Protein AF-A0A090G7S7-F1 (afdb_monomer_lite)

Organism: Mesorhizobium plurifarium (NCBI:txid69974)

InterPro domains:
  IPR026956 D-serine dehydratase-like domain [PF14031] (2-79)
  IPR026956 D-serine dehydratase-like domain [SM01119] (2-82)
  IPR042208 D-serine dehydratase-like domain superfamily [G3DSA:2.40.37.20] (1-95)

Foldseek 3Di:
DQAAPLAADAPLHFWWWFWKADPLRTDDGDDTPQKAFPDGDPGDTDIDHDVPNPDDPPMGIDTGHPDRVRRLVSDQKDFDADPSRDGPDIDGDDD

Secondary structure (DSSP, 8-state):
----TTTS--TTSPPEEEEEEETTEEEEEPPTTSSEEEEE-SS-EEEE--TT----TT-EEEEE-SSTHHHHTT-SEEEEE-TT--EEEEEE---

pLDDT: mean 90.85, std 6.79, range [66.38, 98.44]

Radius of gyration: 13.89 Å; chains: 1; bounding box: 34×21×38 Å

Structure (mmCIF, N/CA/C/O backbone):
data_AF-A0A090G7S7-F1
#
_entry.id   AF-A0A090G7S7-F1
#
loop_
_atom_site.group_PDB
_atom_site.id
_atom_site.type_symbol
_atom_site.label_atom_id
_atom_site.label_alt_id
_atom_site.label_comp_id
_atom_site.label_asym_id
_atom_site.label_entity_id
_atom_site.label_seq_id
_atom_site.pdbx_PDB_ins_code
_atom_site.Cartn_x
_atom_site.Cartn_y
_atom_site.Cartn_z
_atom_site.occupancy
_atom_site.B_iso_or_equiv
_atom_site.auth_seq_id
_atom_site.auth_comp_id
_atom_site.auth_asym_id
_atom_site.auth_atom_id
_atom_site.pdbx_PDB_model_num
ATOM 1 N N . MET A 1 1 ? 8.573 6.148 -4.181 1.00 94.12 1 MET A N 1
ATOM 2 C CA . MET A 1 1 ? 7.119 6.176 -3.906 1.00 94.12 1 MET A CA 1
ATOM 3 C C . MET A 1 1 ? 6.869 7.073 -2.708 1.00 94.12 1 MET A C 1
ATOM 5 O O . MET A 1 1 ? 7.721 7.094 -1.826 1.00 94.12 1 MET A O 1
ATOM 9 N N . GLY A 1 2 ? 5.756 7.808 -2.689 1.00 96.31 2 GLY A N 1
ATOM 10 C CA . GLY A 1 2 ? 5.390 8.739 -1.609 1.00 96.31 2 GLY A CA 1
ATOM 11 C C . GLY A 1 2 ? 4.685 8.063 -0.433 1.00 96.31 2 GLY A C 1
ATOM 12 O O . GLY A 1 2 ? 3.609 8.492 -0.052 1.00 96.31 2 GLY A O 1
ATOM 13 N N . ALA A 1 3 ? 5.252 6.962 0.053 1.00 96.62 3 ALA A N 1
ATOM 14 C CA . ALA A 1 3 ? 4.826 6.274 1.267 1.00 96.62 3 ALA A CA 1
ATOM 15 C C . ALA A 1 3 ? 6.085 5.785 1.990 1.00 96.62 3 ALA A C 1
ATOM 17 O O . ALA A 1 3 ? 7.034 5.351 1.322 1.00 96.62 3 ALA A O 1
ATOM 18 N N . GLY A 1 4 ? 6.119 5.850 3.315 1.00 96.06 4 GLY A N 1
ATOM 19 C CA . GLY A 1 4 ? 7.282 5.520 4.132 1.00 96.06 4 GLY A CA 1
ATOM 20 C C . GLY A 1 4 ? 6.926 4.955 5.504 1.00 96.06 4 GLY A C 1
ATOM 21 O O . GLY A 1 4 ? 5.841 4.416 5.721 1.00 96.06 4 GLY A O 1
ATOM 22 N N . GLN A 1 5 ? 7.854 5.080 6.456 1.00 95.12 5 GLN A N 1
ATOM 23 C CA . GLN A 1 5 ? 7.675 4.558 7.819 1.00 95.12 5 GLN A CA 1
ATOM 24 C C . GLN A 1 5 ? 6.448 5.144 8.529 1.00 95.12 5 GLN A C 1
ATOM 26 O O . GLN A 1 5 ? 5.951 4.537 9.476 1.00 95.12 5 GLN A O 1
ATOM 31 N N . ARG A 1 6 ? 5.948 6.302 8.090 1.00 96.31 6 ARG A N 1
ATOM 32 C CA . ARG A 1 6 ? 4.730 6.917 8.628 1.00 96.31 6 ARG A CA 1
ATOM 33 C C . ARG A 1 6 ? 3.432 6.296 8.117 1.00 96.31 6 ARG A C 1
ATOM 35 O O . ARG A 1 6 ? 2.403 6.558 8.715 1.00 96.31 6 ARG A O 1
ATOM 42 N N . ASP A 1 7 ? 3.491 5.464 7.080 1.00 96.12 7 ASP A N 1
ATOM 43 C CA . ASP A 1 7 ? 2.308 4.995 6.349 1.00 96.12 7 ASP A CA 1
ATOM 44 C C . ASP A 1 7 ? 2.094 3.480 6.463 1.00 96.12 7 ASP A C 1
ATOM 46 O O . ASP A 1 7 ? 0.980 2.993 6.300 1.00 96.12 7 ASP A O 1
ATOM 50 N N . PHE A 1 8 ? 3.138 2.693 6.733 1.00 94.81 8 PHE A N 1
ATOM 51 C CA . PHE A 1 8 ? 3.008 1.240 6.888 1.00 94.81 8 PHE A CA 1
ATOM 52 C C . PHE A 1 8 ? 4.020 0.655 7.869 1.00 94.81 8 PHE A C 1
ATOM 54 O O . PHE A 1 8 ? 5.138 1.156 8.023 1.00 94.81 8 PHE A O 1
ATOM 61 N N . GLY A 1 9 ? 3.623 -0.412 8.559 1.00 92.12 9 GLY A N 1
ATOM 62 C CA . GLY A 1 9 ? 4.506 -1.230 9.387 1.00 92.12 9 GLY A CA 1
ATOM 63 C C . GLY A 1 9 ? 5.554 -1.957 8.542 1.00 92.12 9 GLY A C 1
ATOM 64 O O . GLY A 1 9 ? 5.266 -2.402 7.431 1.00 92.12 9 GLY A O 1
ATOM 65 N N . HIS A 1 10 ? 6.782 -2.051 9.051 1.00 89.19 10 HIS A N 1
ATOM 66 C CA . HIS A 1 10 ? 7.891 -2.754 8.387 1.00 89.19 10 HIS A CA 1
ATOM 67 C C . HIS A 1 10 ? 8.716 -3.617 9.359 1.00 89.19 10 HIS A C 1
ATOM 69 O O . HIS A 1 10 ? 9.801 -4.094 9.030 1.00 89.19 10 HIS A O 1
ATOM 75 N N . ASP A 1 11 ? 8.228 -3.768 10.586 1.00 86.19 11 ASP A N 1
ATOM 76 C CA . ASP A 1 11 ? 8.828 -4.534 11.675 1.00 86.19 11 ASP A CA 1
ATOM 77 C C . ASP A 1 11 ? 8.804 -6.044 11.399 1.00 86.19 11 ASP A C 1
ATOM 79 O O . ASP A 1 11 ? 9.772 -6.745 11.683 1.00 86.19 11 ASP A O 1
ATOM 83 N N . ALA A 1 12 ? 7.746 -6.523 10.745 1.00 87.25 12 ALA A N 1
ATOM 84 C CA . ALA A 1 12 ? 7.622 -7.889 10.238 1.00 87.25 12 ALA A CA 1
ATOM 85 C C . ALA A 1 12 ? 8.152 -8.061 8.797 1.00 87.25 12 ALA A C 1
ATOM 87 O O . ALA A 1 12 ? 7.797 -9.017 8.108 1.00 87.25 12 ALA A O 1
ATOM 88 N N . GLY A 1 13 ? 8.984 -7.128 8.326 1.00 89.31 13 GLY A N 1
ATOM 89 C CA . GLY A 1 13 ? 9.503 -7.082 6.959 1.00 89.31 13 GLY A CA 1
ATOM 90 C C . GLY A 1 13 ? 8.819 -6.025 6.080 1.00 89.31 13 GLY A C 1
ATOM 91 O O . GLY A 1 13 ? 7.765 -5.495 6.436 1.00 89.31 13 GLY A O 1
ATOM 92 N N . PRO A 1 14 ? 9.422 -5.686 4.926 1.00 91.12 14 PRO A N 1
ATOM 93 C CA . PRO A 1 14 ? 8.914 -4.639 4.040 1.00 91.12 14 PRO A CA 1
ATOM 94 C C . PRO A 1 14 ? 7.574 -5.047 3.406 1.00 91.12 14 PRO A C 1
ATOM 96 O O . PRO A 1 14 ? 7.353 -6.242 3.213 1.00 91.12 14 PRO A O 1
ATOM 99 N N . PRO A 1 15 ? 6.688 -4.098 3.048 1.00 92.12 15 PRO A N 1
ATOM 100 C CA . PRO A 1 15 ? 5.460 -4.430 2.336 1.00 92.12 15 PRO A CA 1
ATOM 101 C C . PRO A 1 15 ? 5.746 -4.992 0.939 1.00 92.12 15 PRO A C 1
ATOM 103 O O . PRO A 1 15 ? 6.790 -4.741 0.335 1.00 92.12 15 PRO A O 1
ATOM 106 N N . VAL A 1 16 ? 4.775 -5.714 0.391 1.00 90.50 16 VAL A N 1
ATOM 107 C CA . VAL A 1 16 ? 4.829 -6.251 -0.971 1.00 90.50 16 VAL A CA 1
ATOM 108 C C . VAL A 1 16 ? 4.057 -5.337 -1.912 1.00 90.50 16 VAL A C 1
ATOM 110 O O . VAL A 1 16 ? 2.954 -4.890 -1.605 1.00 90.50 16 VAL A O 1
ATOM 113 N N . ILE A 1 17 ? 4.617 -5.071 -3.087 1.00 91.00 17 ILE A N 1
ATOM 114 C CA . ILE A 1 17 ? 3.926 -4.335 -4.146 1.00 91.00 17 ILE A CA 1
ATOM 115 C C . ILE A 1 17 ? 3.012 -5.307 -4.904 1.00 91.00 17 ILE A C 1
ATOM 117 O O . ILE A 1 17 ? 3.494 -6.285 -5.469 1.00 91.00 17 ILE A O 1
ATOM 121 N N . LEU A 1 18 ? 1.703 -5.038 -4.924 1.00 88.94 18 LEU A N 1
ATOM 122 C CA . LEU A 1 18 ? 0.708 -5.944 -5.516 1.00 88.94 18 LEU A CA 1
ATOM 123 C C . LEU A 1 18 ? 0.197 -5.495 -6.883 1.00 88.94 18 LEU A C 1
ATOM 125 O O . LEU A 1 18 ? 0.039 -6.308 -7.792 1.00 88.94 18 LEU A O 1
ATOM 129 N N . LYS A 1 19 ? -0.151 -4.215 -7.003 1.00 90.06 19 LYS A N 1
ATOM 130 C CA . LYS A 1 19 ? -0.863 -3.659 -8.159 1.00 90.06 19 LYS A CA 1
ATOM 131 C C . LYS A 1 19 ? -0.355 -2.264 -8.456 1.00 90.06 19 LYS A C 1
ATOM 133 O O . LYS A 1 19 ? 0.182 -1.586 -7.579 1.00 90.06 19 LYS A O 1
ATOM 138 N N . THR A 1 20 ? -0.598 -1.824 -9.674 1.00 89.81 20 THR A N 1
ATOM 139 C CA . THR A 1 20 ? -0.409 -0.438 -10.091 1.00 89.81 20 THR A CA 1
ATOM 140 C C . THR A 1 20 ? -1.745 0.111 -10.564 1.00 89.81 20 THR A C 1
ATOM 142 O O . THR A 1 20 ? -2.661 -0.656 -10.852 1.00 89.81 20 THR A O 1
ATOM 145 N N . ALA A 1 21 ? -1.892 1.423 -10.629 1.00 89.75 21 ALA A N 1
ATOM 146 C CA . ALA A 1 21 ? -3.002 2.048 -11.325 1.00 89.75 21 ALA A CA 1
ATOM 147 C C . ALA A 1 21 ? -2.494 3.265 -12.087 1.00 89.75 21 ALA A C 1
ATOM 149 O O . ALA A 1 21 ? -1.705 4.050 -11.556 1.00 89.75 21 ALA A O 1
ATOM 150 N N . GLN A 1 22 ? -2.963 3.412 -13.319 1.00 87.94 22 GLN A N 1
ATOM 151 C CA . GLN A 1 22 ? -2.623 4.520 -14.204 1.00 87.94 22 GLN A CA 1
ATOM 152 C C . GLN A 1 22 ? -3.921 5.225 -14.582 1.00 87.94 22 GLN A C 1
ATOM 154 O O . GLN A 1 22 ? -4.891 4.566 -14.946 1.00 87.94 22 GLN A O 1
ATOM 159 N N . GLU A 1 23 ? -3.959 6.551 -14.444 1.00 84.38 23 GLU A N 1
ATOM 160 C CA . GLU A 1 23 ? -5.128 7.369 -14.821 1.00 84.38 23 GLU A CA 1
ATOM 161 C C . GLU A 1 23 ? -6.454 6.898 -14.180 1.00 84.38 23 GLU A C 1
ATOM 163 O O . GLU A 1 23 ? -7.517 6.935 -14.791 1.00 84.38 23 GLU A O 1
ATOM 168 N N . GLY A 1 24 ? -6.397 6.424 -12.929 1.00 75.62 24 GLY A N 1
ATOM 169 C CA . GLY A 1 24 ? -7.569 5.929 -12.193 1.00 75.62 24 GLY A CA 1
ATOM 170 C C . GLY A 1 24 ? -8.009 4.509 -12.562 1.00 75.62 24 GLY A C 1
ATOM 171 O O . GLY A 1 24 ? -8.886 3.954 -11.907 1.00 75.62 24 GLY A O 1
ATOM 172 N N . VAL A 1 25 ? -7.372 3.880 -13.551 1.00 80.81 25 VAL A N 1
ATOM 173 C CA . VAL A 1 25 ? -7.627 2.486 -13.916 1.00 80.81 25 VAL A CA 1
ATOM 174 C C . VAL A 1 25 ? -6.648 1.598 -13.167 1.00 80.81 25 VAL A C 1
ATOM 176 O O . VAL A 1 25 ? -5.433 1.682 -13.367 1.00 80.81 25 VAL A O 1
ATOM 179 N N . CYS A 1 26 ? -7.170 0.732 -12.295 1.00 79.25 26 CYS A N 1
ATOM 180 C CA . CYS A 1 26 ? -6.343 -0.265 -11.630 1.00 79.25 26 CYS A CA 1
ATOM 181 C C . CYS A 1 26 ? -5.809 -1.250 -12.674 1.00 79.25 26 CYS A C 1
ATOM 183 O O . CYS A 1 26 ? -6.563 -1.985 -13.314 1.00 79.25 26 CYS A O 1
ATOM 185 N N . SER A 1 27 ? -4.498 -1.226 -12.873 1.00 71.94 27 SER A N 1
ATOM 186 C CA . SER A 1 27 ? -3.797 -2.119 -13.774 1.00 71.94 27 SER A CA 1
ATOM 187 C C . SER A 1 27 ? -3.424 -3.432 -13.082 1.00 71.94 27 SER A C 1
ATOM 189 O O . SER A 1 27 ? -3.599 -3.638 -11.880 1.00 71.94 27 SER A O 1
ATOM 191 N N . ARG A 1 28 ? -2.961 -4.361 -13.919 1.00 68.81 28 ARG A N 1
ATOM 192 C CA . ARG A 1 28 ? -2.641 -5.762 -13.633 1.00 68.81 28 ARG A CA 1
ATOM 193 C C . ARG A 1 28 ? -1.899 -5.972 -12.302 1.00 68.81 28 ARG A C 1
ATOM 195 O O . ARG A 1 28 ? -1.060 -5.166 -11.905 1.00 68.81 28 ARG A O 1
ATOM 202 N N . LEU A 1 29 ? -2.157 -7.123 -11.674 1.00 75.31 29 LEU A N 1
ATOM 203 C CA . LEU A 1 29 ? -1.284 -7.672 -10.633 1.00 75.31 29 LEU A CA 1
ATOM 204 C C . LEU A 1 29 ? 0.160 -7.725 -11.147 1.00 75.31 29 LEU A C 1
ATOM 206 O O . LEU A 1 29 ? 0.412 -8.224 -12.247 1.00 75.31 29 LEU A O 1
ATOM 210 N N . LEU A 1 30 ? 1.089 -7.199 -10.359 1.00 78.94 30 LEU A N 1
ATOM 211 C CA . LEU A 1 30 ? 2.506 -7.273 -10.680 1.00 78.94 30 LEU A CA 1
ATOM 212 C C . LEU A 1 30 ? 3.033 -8.676 -10.372 1.00 78.94 30 LEU A C 1
ATOM 214 O O . LEU A 1 30 ? 2.570 -9.329 -9.435 1.00 78.94 30 LEU A O 1
ATOM 218 N N . ASP A 1 31 ? 4.009 -9.133 -11.158 1.00 74.81 31 ASP A N 1
ATOM 219 C CA . ASP A 1 31 ? 4.685 -10.398 -10.878 1.00 74.81 31 ASP A CA 1
ATOM 220 C C . ASP A 1 31 ? 5.400 -10.296 -9.526 1.00 74.81 31 ASP A C 1
ATOM 222 O O . ASP A 1 31 ? 6.239 -9.414 -9.297 1.00 74.81 31 ASP A O 1
ATOM 226 N N . ALA A 1 32 ? 5.034 -11.194 -8.611 1.00 66.38 32 ALA A N 1
ATOM 227 C CA . ALA A 1 32 ? 5.556 -11.191 -7.255 1.00 66.38 32 ALA A CA 1
ATOM 228 C C . ALA A 1 32 ? 7.086 -11.336 -7.281 1.00 66.38 32 ALA A C 1
ATOM 230 O O . ALA A 1 32 ? 7.627 -12.242 -7.912 1.00 66.38 32 ALA A O 1
ATOM 231 N N . GLY A 1 33 ? 7.785 -10.426 -6.600 1.00 71.31 33 GLY A N 1
ATOM 232 C CA . GLY A 1 33 ? 9.249 -10.402 -6.540 1.00 71.31 33 GLY A CA 1
ATOM 233 C C . GLY A 1 33 ? 9.946 -9.644 -7.676 1.00 71.31 33 GLY A C 1
ATOM 234 O O . GLY A 1 33 ? 11.150 -9.426 -7.583 1.00 71.31 33 GLY A O 1
ATOM 235 N N . ALA A 1 34 ? 9.229 -9.177 -8.707 1.00 84.25 34 ALA A N 1
ATOM 236 C CA . ALA A 1 34 ? 9.826 -8.317 -9.736 1.00 84.25 34 ALA A CA 1
ATOM 237 C C . ALA A 1 34 ? 10.146 -6.903 -9.210 1.00 84.25 34 ALA A C 1
ATOM 239 O O . ALA A 1 34 ? 11.042 -6.236 -9.723 1.00 84.25 34 ALA A O 1
ATOM 240 N N . TYR A 1 35 ? 9.421 -6.458 -8.181 1.00 90.44 35 TYR A N 1
ATOM 241 C CA . TYR A 1 35 ? 9.587 -5.161 -7.534 1.00 90.44 35 TYR A CA 1
ATOM 242 C C . TYR A 1 35 ? 10.079 -5.374 -6.103 1.00 90.44 35 TYR A C 1
ATOM 244 O O . TYR A 1 35 ? 9.409 -6.030 -5.306 1.00 90.44 35 TYR A O 1
ATOM 252 N N . GLU A 1 36 ? 11.237 -4.809 -5.771 1.00 90.12 36 GLU A N 1
ATOM 253 C CA . GLU A 1 36 ? 11.888 -4.994 -4.469 1.00 90.12 36 GLU A CA 1
ATOM 254 C C . GLU A 1 36 ? 12.012 -3.649 -3.752 1.00 90.12 36 GLU A C 1
ATOM 256 O O . GLU A 1 36 ? 12.524 -2.675 -4.310 1.00 90.12 36 GLU A O 1
ATOM 261 N N . ILE A 1 37 ? 11.580 -3.586 -2.494 1.00 93.25 37 ILE A N 1
ATOM 262 C CA . ILE A 1 37 ? 11.818 -2.415 -1.649 1.00 93.25 37 ILE A CA 1
ATOM 263 C C . ILE A 1 37 ? 13.284 -2.406 -1.220 1.00 93.25 37 ILE A C 1
ATOM 265 O O . ILE A 1 37 ? 13.733 -3.288 -0.496 1.00 93.25 37 ILE A O 1
ATOM 269 N N . ALA A 1 38 ? 14.023 -1.386 -1.655 1.00 94.88 38 ALA A N 1
ATOM 270 C CA . ALA A 1 38 ? 15.447 -1.245 -1.359 1.00 94.88 38 ALA A CA 1
ATOM 271 C C . ALA A 1 38 ? 15.720 -0.380 -0.126 1.00 94.88 38 ALA A C 1
ATOM 273 O O . ALA A 1 38 ? 16.722 -0.576 0.556 1.00 94.88 38 ALA A O 1
ATOM 274 N N . MET A 1 39 ? 14.866 0.614 0.134 1.00 96.50 39 MET A N 1
ATOM 275 C CA . MET A 1 39 ? 15.030 1.544 1.252 1.00 96.50 39 MET A CA 1
ATOM 276 C C . MET A 1 39 ? 13.689 2.161 1.638 1.00 96.50 39 MET A C 1
ATOM 278 O O . MET A 1 39 ? 12.914 2.547 0.762 1.00 96.50 39 MET A O 1
ATOM 282 N N . ILE A 1 40 ? 13.453 2.306 2.942 1.00 96.88 40 ILE A N 1
ATOM 283 C CA . ILE A 1 40 ? 12.268 2.953 3.511 1.00 96.88 40 ILE A CA 1
ATOM 284 C C . ILE A 1 40 ? 12.736 4.129 4.377 1.00 96.88 40 ILE A C 1
ATOM 286 O O . ILE A 1 40 ? 13.395 3.942 5.399 1.00 96.88 40 ILE A O 1
ATOM 290 N N . ASN A 1 41 ? 12.383 5.340 3.963 1.00 97.31 41 ASN A N 1
ATOM 291 C CA . ASN A 1 41 ? 12.569 6.581 4.714 1.00 97.31 41 ASN A CA 1
ATOM 292 C C . ASN A 1 41 ? 11.245 6.985 5.383 1.00 97.31 41 ASN A C 1
ATOM 294 O O . ASN A 1 41 ? 10.213 6.357 5.147 1.00 97.31 41 ASN A O 1
ATOM 298 N N . ASP A 1 42 ? 11.244 8.068 6.161 1.00 97.44 42 ASP A N 1
ATOM 299 C CA . ASP A 1 42 ? 10.056 8.557 6.879 1.00 97.44 42 ASP A CA 1
ATOM 300 C C . ASP A 1 42 ? 8.807 8.687 5.998 1.00 97.44 42 ASP A C 1
ATOM 302 O O . ASP A 1 42 ? 7.742 8.208 6.373 1.00 97.44 42 ASP A O 1
ATOM 306 N N . GLN A 1 43 ? 8.953 9.312 4.827 1.00 97.81 43 GLN A N 1
ATOM 307 C CA . GLN A 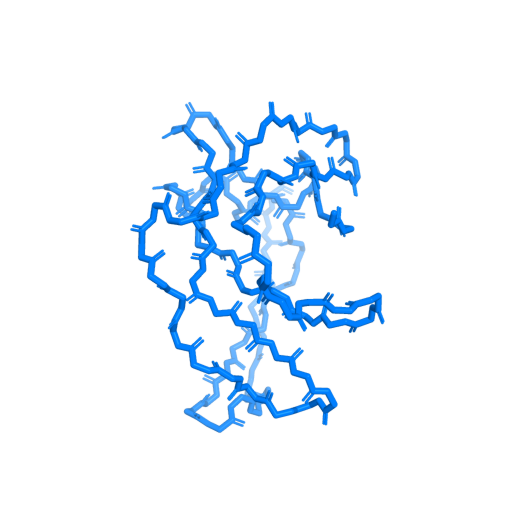1 43 ? 7.849 9.670 3.919 1.00 97.81 43 GLN A CA 1
ATOM 308 C C . GLN A 1 43 ? 7.996 9.056 2.519 1.00 97.81 43 GLN A C 1
ATOM 310 O O . GLN A 1 43 ? 7.184 9.295 1.628 1.00 97.81 43 GLN A O 1
ATOM 315 N N . HIS A 1 44 ? 9.079 8.312 2.279 1.00 97.69 44 HIS A N 1
ATOM 316 C CA . HIS A 1 44 ? 9.431 7.853 0.939 1.00 97.69 44 HIS A CA 1
ATOM 317 C C . HIS A 1 44 ? 10.020 6.450 0.946 1.00 97.69 44 HIS A C 1
ATOM 319 O O . HIS A 1 44 ? 10.883 6.134 1.760 1.00 97.69 44 HIS A O 1
ATOM 325 N N . THR A 1 45 ? 9.653 5.662 -0.058 1.00 97.12 45 THR A N 1
ATOM 326 C CA . THR A 1 45 ? 10.204 4.323 -0.292 1.00 97.12 45 THR A CA 1
ATOM 327 C C . THR A 1 45 ? 10.881 4.255 -1.652 1.00 97.12 45 THR A C 1
ATOM 329 O O . THR A 1 45 ? 10.281 4.612 -2.674 1.00 97.12 45 THR A O 1
ATOM 332 N N . THR A 1 46 ? 12.121 3.774 -1.670 1.00 96.62 46 THR A N 1
ATOM 333 C CA . THR A 1 46 ? 12.890 3.490 -2.885 1.00 96.62 46 THR A CA 1
ATOM 334 C C . THR A 1 46 ? 12.669 2.041 -3.293 1.00 96.62 46 THR A C 1
ATOM 336 O O . THR A 1 46 ? 12.849 1.126 -2.489 1.00 96.62 46 THR A O 1
ATOM 339 N N . VAL A 1 47 ? 12.302 1.836 -4.556 1.00 94.69 47 VAL A N 1
ATOM 340 C CA . VAL A 1 47 ? 11.965 0.525 -5.120 1.00 94.69 47 VAL A CA 1
ATOM 341 C C . VAL A 1 47 ? 12.900 0.229 -6.282 1.00 94.69 47 VAL A C 1
ATOM 343 O O . VAL A 1 47 ? 13.080 1.077 -7.156 1.00 94.69 47 VAL A O 1
ATOM 346 N N . LYS A 1 48 ? 13.474 -0.973 -6.308 1.00 93.69 48 LYS A N 1
ATOM 347 C CA . LYS A 1 48 ? 14.098 -1.531 -7.507 1.00 93.69 48 LYS A CA 1
ATOM 348 C C . LYS A 1 48 ? 12.997 -2.078 -8.402 1.00 93.69 48 LYS A C 1
ATOM 350 O O . LYS A 1 48 ? 12.142 -2.839 -7.953 1.00 93.69 48 LYS A O 1
ATOM 355 N N . VAL A 1 49 ? 13.040 -1.680 -9.662 1.00 92.3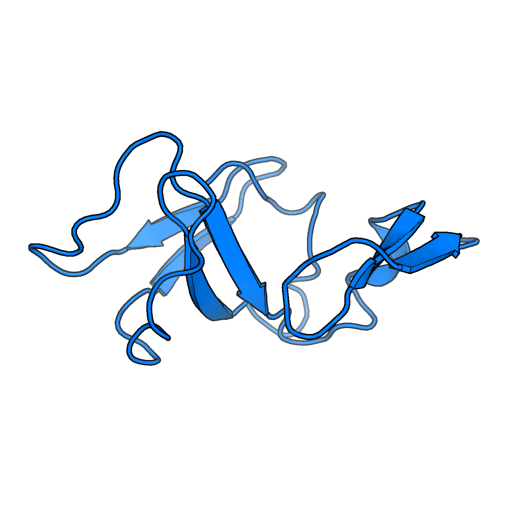1 49 VAL A N 1
ATOM 356 C CA . VAL A 1 49 ? 12.046 -2.026 -10.675 1.00 92.31 49 VAL A CA 1
ATOM 357 C C . VAL A 1 49 ? 12.728 -2.759 -11.831 1.00 92.31 49 VAL A C 1
ATOM 359 O O . VAL A 1 49 ? 13.901 -2.484 -12.108 1.00 92.31 49 VAL A O 1
ATOM 362 N N . PRO A 1 50 ? 12.033 -3.675 -12.522 1.00 90.25 50 PRO A N 1
ATOM 363 C CA . PRO A 1 50 ? 12.598 -4.352 -13.680 1.00 90.25 50 PRO A CA 1
ATOM 364 C C . PRO A 1 50 ? 12.771 -3.373 -14.850 1.00 90.25 50 PRO A C 1
ATOM 366 O O . PRO A 1 50 ? 12.077 -2.359 -14.957 1.00 90.25 50 PRO A O 1
ATOM 369 N N . VAL A 1 51 ? 13.688 -3.676 -15.769 1.00 89.56 51 VAL A N 1
ATOM 370 C CA . VAL A 1 51 ? 13.827 -2.894 -17.007 1.00 89.56 51 VAL A CA 1
ATOM 371 C C . VAL A 1 51 ? 12.511 -2.955 -17.787 1.00 89.56 51 VAL A C 1
ATOM 373 O O . VAL A 1 51 ? 11.925 -4.022 -17.938 1.00 89.56 51 VAL A O 1
ATOM 376 N N . GLY A 1 52 ? 12.036 -1.806 -18.275 1.00 87.94 52 GLY A N 1
ATOM 377 C CA . GLY A 1 52 ? 10.772 -1.734 -19.012 1.00 87.94 52 GLY A CA 1
ATOM 378 C C . GLY A 1 52 ? 9.513 -1.844 -18.140 1.00 87.94 52 GLY A C 1
ATOM 379 O O . GLY A 1 52 ? 8.441 -2.088 -18.679 1.00 87.94 52 GLY A O 1
ATOM 380 N N . HIS A 1 53 ? 9.611 -1.630 -16.821 1.00 86.94 53 HIS A N 1
ATOM 381 C CA . HIS A 1 53 ? 8.486 -1.714 -15.873 1.00 86.94 53 HIS A CA 1
ATOM 382 C C . HIS A 1 53 ? 7.277 -0.804 -16.174 1.00 86.94 53 HIS A C 1
ATOM 384 O O . HIS A 1 53 ? 6.226 -0.985 -15.565 1.00 86.94 53 HIS A O 1
ATOM 390 N N . GLY A 1 54 ? 7.417 0.210 -17.034 1.00 87.25 54 GLY A N 1
ATOM 391 C CA . GLY A 1 54 ? 6.299 1.024 -17.531 1.00 87.25 54 GLY A CA 1
ATOM 392 C C . GLY A 1 54 ? 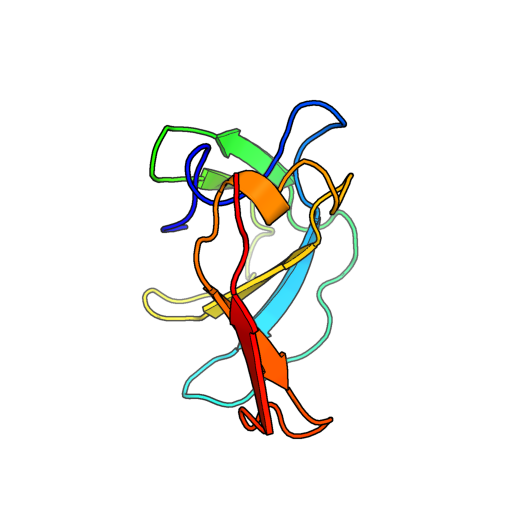5.639 1.989 -16.532 1.00 87.25 54 GLY A C 1
ATOM 393 O O . GLY A 1 54 ? 4.703 2.682 -16.926 1.00 87.25 54 GLY A O 1
ATOM 394 N N . LEU A 1 55 ? 6.117 2.069 -15.282 1.00 88.00 55 LEU A N 1
ATOM 395 C CA . LEU A 1 55 ? 5.622 3.043 -14.295 1.00 88.00 55 LEU A CA 1
ATOM 396 C C . LEU A 1 55 ? 6.056 4.460 -14.664 1.00 88.00 55 LEU A C 1
ATOM 398 O O . LEU A 1 55 ? 7.209 4.691 -15.038 1.00 88.00 55 LEU A O 1
ATOM 402 N N . LYS A 1 56 ? 5.149 5.409 -14.464 1.00 90.69 56 LYS A N 1
ATOM 403 C CA . LYS A 1 56 ? 5.354 6.842 -14.654 1.00 90.69 56 LYS A CA 1
ATOM 404 C C . LYS A 1 56 ? 5.145 7.593 -13.341 1.00 90.69 56 LYS A C 1
ATOM 406 O O . LYS A 1 56 ? 4.539 7.098 -12.392 1.00 90.69 56 LYS A O 1
ATOM 411 N N . VAL A 1 57 ? 5.666 8.816 -13.280 1.00 92.50 57 VAL A N 1
ATOM 412 C CA . VAL A 1 57 ? 5.373 9.730 -12.170 1.00 92.50 57 VAL A CA 1
ATOM 413 C C . VAL A 1 57 ? 3.870 10.015 -12.156 1.00 92.50 57 VAL A C 1
ATOM 415 O O . VAL A 1 57 ? 3.316 10.399 -13.181 1.00 92.50 57 VAL A O 1
ATOM 418 N N . GLY A 1 58 ? 3.239 9.842 -10.994 1.00 91.31 58 GLY A N 1
ATOM 419 C CA . GLY A 1 58 ? 1.793 10.005 -10.810 1.00 91.31 58 GLY A CA 1
ATOM 420 C C . GLY A 1 58 ? 1.012 8.691 -10.790 1.00 91.31 58 GLY A C 1
ATOM 421 O O . GLY A 1 58 ? -0.115 8.680 -10.303 1.00 91.31 58 GLY A O 1
ATOM 422 N N . ASP A 1 59 ? 1.611 7.583 -11.235 1.00 91.56 59 ASP A N 1
ATOM 423 C CA . ASP A 1 59 ? 0.991 6.266 -11.109 1.00 91.56 59 ASP A CA 1
ATOM 424 C C . ASP A 1 59 ? 0.832 5.880 -9.635 1.00 91.56 59 ASP A C 1
ATOM 426 O O . ASP A 1 59 ? 1.714 6.123 -8.801 1.00 91.56 59 ASP A O 1
ATOM 430 N N . MET A 1 60 ? -0.283 5.225 -9.319 1.00 92.19 60 MET A N 1
ATOM 431 C CA . MET A 1 60 ? -0.536 4.694 -7.984 1.00 92.19 60 MET A CA 1
ATOM 432 C C . MET A 1 60 ? -0.017 3.264 -7.873 1.00 92.19 60 MET A C 1
ATOM 434 O O . MET A 1 60 ? -0.006 2.504 -8.842 1.00 92.19 60 MET A O 1
ATOM 438 N N . VAL A 1 61 ? 0.391 2.883 -6.665 1.00 91.56 61 VAL A N 1
ATOM 439 C CA . VAL A 1 61 ? 0.904 1.547 -6.356 1.00 91.56 61 VAL A CA 1
ATOM 440 C C . VAL A 1 61 ? 0.215 1.040 -5.097 1.00 91.56 61 VAL A C 1
ATOM 442 O O . VAL A 1 61 ? 0.193 1.734 -4.084 1.00 91.56 61 VAL A O 1
ATOM 445 N N . ALA A 1 62 ? -0.336 -0.170 -5.155 1.00 92.25 62 ALA A N 1
ATOM 446 C CA . ALA A 1 62 ? -0.932 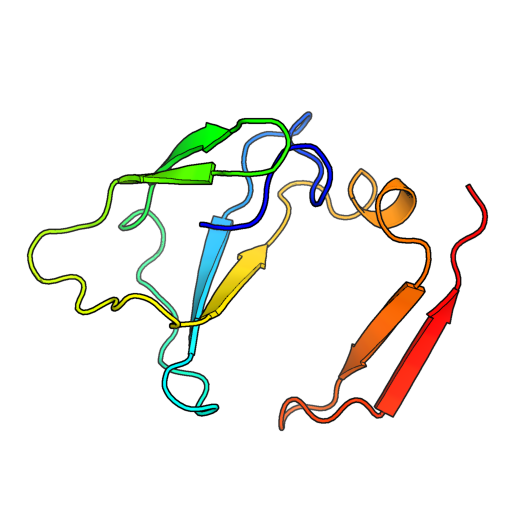-0.825 -3.999 1.00 92.25 62 ALA A CA 1
ATOM 447 C C . ALA A 1 62 ? 0.136 -1.615 -3.236 1.00 92.25 62 ALA A C 1
ATOM 449 O O . ALA A 1 62 ? 0.762 -2.524 -3.792 1.00 92.25 62 ALA A O 1
ATOM 450 N N . LEU A 1 63 ? 0.312 -1.275 -1.960 1.00 92.38 63 LEU A N 1
ATOM 451 C CA . LEU A 1 63 ? 1.198 -1.966 -1.030 1.00 92.38 63 LEU A CA 1
ATOM 452 C C . LEU A 1 63 ? 0.382 -2.879 -0.117 1.00 92.38 63 LEU A C 1
ATOM 454 O O . LEU A 1 63 ? -0.626 -2.462 0.445 1.00 92.38 63 LEU A O 1
ATOM 458 N N . SER A 1 64 ? 0.844 -4.111 0.052 1.00 91.25 64 SER A N 1
ATOM 459 C CA . SER A 1 64 ? 0.348 -5.039 1.061 1.00 91.25 64 SER A CA 1
ATOM 460 C C . SER A 1 64 ? 1.334 -5.072 2.222 1.00 91.25 64 SER A C 1
ATOM 462 O O . SER A 1 64 ? 2.459 -5.543 2.036 1.00 91.25 64 SER A O 1
ATOM 464 N N . PRO A 1 65 ? 0.965 -4.545 3.402 1.00 91.25 65 PRO A N 1
ATOM 465 C CA . PRO A 1 65 ? 1.795 -4.661 4.591 1.00 91.25 65 PRO A CA 1
ATOM 466 C C . PRO A 1 65 ? 2.015 -6.126 4.959 1.00 91.25 65 PRO A C 1
ATOM 468 O O . PRO A 1 65 ? 1.067 -6.910 4.980 1.00 91.25 65 PRO A O 1
ATOM 471 N N . SER A 1 66 ? 3.251 -6.476 5.311 1.00 88.19 66 SER A N 1
ATOM 472 C CA . SER A 1 66 ? 3.599 -7.836 5.748 1.00 88.19 66 SER A CA 1
ATOM 473 C C . SER A 1 66 ? 2.873 -8.242 7.027 1.00 88.19 66 SER A C 1
ATOM 475 O O . SER A 1 66 ? 2.513 -9.405 7.195 1.00 88.19 66 SER A O 1
ATOM 477 N N . HIS A 1 67 ? 2.606 -7.277 7.909 1.00 89.38 67 HIS A N 1
ATOM 478 C CA . HIS A 1 67 ? 1.744 -7.464 9.066 1.00 89.38 67 HIS A CA 1
ATOM 479 C C . HIS A 1 67 ? 0.742 -6.305 9.151 1.00 89.38 67 HIS A C 1
ATOM 481 O O . HIS A 1 67 ? 1.110 -5.201 9.555 1.00 89.38 67 HIS A O 1
ATOM 487 N N . PRO A 1 68 ? -0.533 -6.507 8.771 1.00 86.88 68 PRO A N 1
ATOM 488 C CA . PRO A 1 68 ? -1.494 -5.411 8.702 1.00 86.88 68 PRO A CA 1
ATOM 489 C C . PRO A 1 68 ? -1.677 -4.733 10.062 1.00 86.88 68 PRO A C 1
ATOM 491 O O . PRO A 1 68 ? -1.727 -3.510 10.116 1.00 86.88 68 PRO A O 1
ATOM 494 N N . CYS A 1 69 ? -1.664 -5.481 11.171 1.00 88.94 69 CYS A N 1
ATOM 495 C CA . CYS A 1 69 ? -1.900 -4.905 12.498 1.00 88.94 69 CYS A CA 1
ATOM 496 C C . CYS A 1 69 ? -0.866 -3.844 12.915 1.00 88.94 69 CYS A C 1
ATOM 498 O O . CYS A 1 69 ? -1.210 -2.983 13.711 1.00 88.94 69 CYS A O 1
ATOM 500 N N . THR A 1 70 ? 0.360 -3.866 12.372 1.00 89.12 70 THR A N 1
ATOM 501 C CA . THR A 1 70 ? 1.415 -2.874 12.689 1.00 89.12 70 THR A CA 1
ATOM 502 C C . THR A 1 70 ? 1.362 -1.653 11.761 1.00 89.12 70 THR A C 1
ATOM 504 O O . THR A 1 70 ? 2.267 -0.820 11.725 1.00 89.12 70 THR A O 1
ATOM 507 N N . THR A 1 71 ? 0.306 -1.582 10.947 1.00 93.56 71 THR A N 1
ATOM 508 C CA . THR A 1 71 ? -0.028 -0.450 10.080 1.00 93.56 71 THR A CA 1
ATOM 509 C C . THR A 1 71 ? -1.263 0.302 10.577 1.00 93.56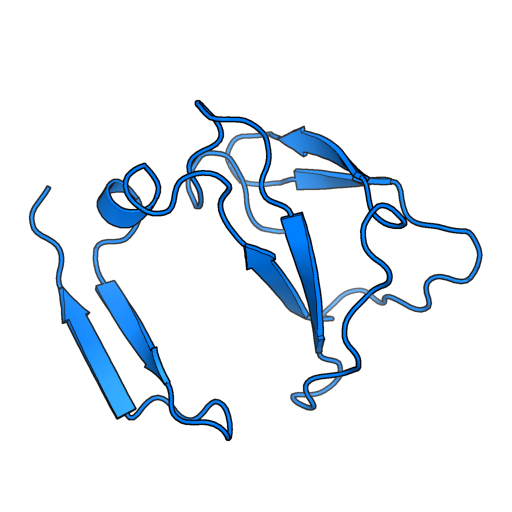 71 THR A C 1
ATOM 511 O O . THR A 1 71 ? -1.378 1.491 10.307 1.00 93.56 71 THR A O 1
ATOM 514 N N . PHE A 1 72 ? -2.178 -0.349 11.306 1.00 92.94 72 PHE A N 1
ATOM 515 C CA . PHE A 1 72 ? -3.428 0.277 11.765 1.00 92.94 72 PHE A CA 1
ATOM 516 C C . PHE A 1 72 ? -3.190 1.511 12.644 1.00 92.94 72 PHE A C 1
ATOM 518 O O . PHE A 1 72 ? -3.886 2.506 12.490 1.00 92.94 72 PHE A O 1
ATOM 525 N N . ASP A 1 73 ? -2.179 1.480 13.511 1.00 92.62 73 ASP A N 1
ATOM 526 C CA . ASP A 1 73 ? -1.817 2.586 14.406 1.00 92.62 73 ASP A CA 1
ATOM 527 C C . ASP A 1 73 ? -1.272 3.826 13.682 1.00 92.62 73 ASP A C 1
ATOM 529 O O . ASP A 1 73 ? -1.215 4.917 14.251 1.00 92.62 73 ASP A O 1
ATOM 533 N N . LYS A 1 74 ? -0.915 3.687 12.404 1.00 94.62 74 LYS A N 1
ATOM 534 C CA . LYS A 1 74 ? -0.399 4.780 11.574 1.00 94.62 74 LYS A CA 1
ATOM 535 C C . LYS A 1 74 ? -1.500 5.601 10.907 1.00 94.62 74 LYS A C 1
ATOM 537 O O . LYS A 1 74 ? -1.246 6.723 10.470 1.00 94.62 74 LYS A O 1
ATOM 542 N N . TRP A 1 75 ? -2.724 5.077 10.854 1.00 96.38 75 TRP A N 1
ATOM 543 C CA . TRP A 1 75 ? -3.836 5.671 10.117 1.00 96.38 75 TRP A CA 1
ATOM 544 C C . TRP A 1 75 ? -5.013 5.965 11.025 1.00 96.38 75 TRP A C 1
ATOM 546 O O . TRP A 1 75 ? -5.728 5.054 11.403 1.00 96.38 75 TRP A O 1
ATOM 556 N N . ARG A 1 76 ? -5.301 7.249 11.265 1.00 97.00 76 ARG A N 1
ATOM 557 C CA . ARG A 1 76 ? -6.491 7.667 12.032 1.00 97.00 76 ARG A CA 1
ATOM 558 C C . ARG A 1 76 ? -7.817 7.243 11.392 1.00 97.00 76 ARG A C 1
ATOM 560 O O . ARG A 1 76 ? -8.810 7.092 12.095 1.00 97.00 76 ARG A O 1
ATOM 567 N N . LEU A 1 77 ? -7.832 7.103 10.069 1.00 97.25 77 LEU A N 1
ATOM 568 C CA . LEU A 1 77 ? -8.999 6.738 9.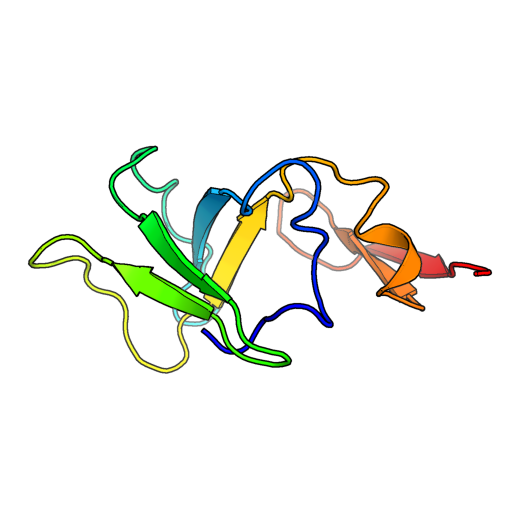278 1.00 97.25 77 LEU A CA 1
ATOM 569 C C . LEU A 1 77 ? -8.566 5.787 8.161 1.00 97.25 77 LEU A C 1
ATOM 571 O O . LEU A 1 77 ? -7.639 6.102 7.412 1.00 97.25 77 LEU A O 1
ATOM 575 N N . ILE A 1 78 ? -9.246 4.651 8.039 1.00 96.56 78 ILE A N 1
ATOM 576 C CA . ILE A 1 78 ? -9.019 3.644 6.998 1.00 96.56 78 ILE A CA 1
ATOM 577 C C . ILE A 1 78 ? -10.297 3.526 6.171 1.00 96.56 78 ILE A C 1
ATOM 579 O O . ILE A 1 78 ? -11.374 3.344 6.728 1.00 96.56 78 ILE A O 1
ATOM 583 N N . TYR A 1 79 ? -10.197 3.628 4.847 1.00 97.56 79 TYR A N 1
ATOM 584 C CA . TYR A 1 79 ? -11.362 3.515 3.967 1.00 97.56 79 TYR A CA 1
ATOM 585 C C . TYR A 1 79 ? -11.686 2.062 3.626 1.00 97.56 79 TYR A C 1
ATOM 587 O O . TYR A 1 79 ? -10.796 1.270 3.317 1.00 97.56 79 TYR A O 1
ATOM 595 N N . GLU A 1 80 ? -12.977 1.746 3.621 1.00 97.69 80 GLU A N 1
ATOM 596 C CA . GLU A 1 80 ? -13.512 0.496 3.086 1.00 97.69 80 GLU A CA 1
ATOM 597 C C . GLU A 1 80 ? -13.913 0.711 1.627 1.00 97.69 80 GLU A C 1
ATOM 599 O O . GLU A 1 80 ? -14.520 1.734 1.291 1.00 97.69 80 GLU A O 1
ATOM 604 N N . ILE A 1 81 ? -13.573 -0.247 0.762 1.00 95.62 81 ILE A N 1
ATOM 605 C CA . ILE A 1 81 ? -13.835 -0.172 -0.678 1.00 95.62 81 ILE A CA 1
ATOM 606 C C . ILE A 1 81 ? -14.623 -1.381 -1.183 1.00 95.62 81 ILE A C 1
ATOM 608 O O . ILE A 1 81 ? -14.475 -2.481 -0.651 1.00 95.62 81 ILE A O 1
ATOM 612 N N . ASP A 1 82 ? -15.427 -1.174 -2.226 1.00 95.69 82 ASP A N 1
ATOM 613 C CA . ASP A 1 82 ? -16.037 -2.259 -3.003 1.00 95.69 82 ASP A CA 1
ATOM 614 C C . ASP A 1 82 ? -15.061 -2.839 -4.050 1.00 95.69 82 ASP A C 1
ATOM 616 O O . ASP A 1 82 ? -13.913 -2.402 -4.194 1.00 95.69 82 ASP A O 1
ATOM 620 N N . GLU A 1 83 ? -15.511 -3.828 -4.823 1.00 92.19 83 GLU A N 1
ATOM 621 C CA . GLU A 1 83 ? -14.716 -4.469 -5.878 1.00 92.19 83 GLU A CA 1
ATOM 622 C C . GLU A 1 83 ? -14.344 -3.521 -7.032 1.00 92.19 83 GLU A C 1
ATOM 624 O O . GLU A 1 83 ? -13.416 -3.807 -7.793 1.00 92.19 83 GLU A O 1
ATOM 629 N N . ASN A 1 84 ? -15.043 -2.389 -7.156 1.00 90.88 84 ASN A N 1
ATOM 630 C CA . ASN A 1 84 ? -14.803 -1.353 -8.156 1.00 90.88 84 ASN A CA 1
ATOM 631 C C . ASN A 1 84 ? -13.934 -0.206 -7.615 1.00 90.88 84 ASN A C 1
ATOM 633 O O . ASN A 1 84 ? -13.776 0.802 -8.303 1.00 90.88 84 ASN A O 1
ATOM 637 N N . TYR A 1 85 ? -13.349 -0.362 -6.421 1.00 89.94 85 TYR A N 1
ATOM 638 C CA . TYR A 1 85 ? -12.530 0.647 -5.745 1.00 89.94 85 TYR A CA 1
ATOM 639 C C . TYR A 1 85 ? -13.291 1.921 -5.337 1.00 89.94 85 TYR A C 1
ATOM 641 O O . TYR A 1 85 ? -12.665 2.950 -5.069 1.00 89.94 85 TYR A O 1
ATOM 649 N N . ASN A 1 86 ? -14.622 1.871 -5.238 1.00 93.62 86 ASN A N 1
ATOM 650 C CA . ASN A 1 86 ? -15.391 2.968 -4.656 1.00 93.62 86 ASN A CA 1
ATOM 651 C C . ASN A 1 86 ? -15.299 2.911 -3.135 1.00 93.62 86 ASN A C 1
ATOM 653 O O . ASN A 1 86 ? -15.424 1.838 -2.549 1.00 93.62 86 ASN A O 1
ATOM 657 N N . VAL A 1 87 ? -15.149 4.067 -2.488 1.00 96.88 87 VAL A N 1
ATOM 658 C CA . VAL A 1 87 ? -15.236 4.159 -1.026 1.00 96.88 87 VAL A CA 1
ATOM 659 C C . VAL A 1 87 ? -16.685 3.950 -0.601 1.00 96.88 87 VAL A C 1
ATOM 661 O O . VAL A 1 87 ? -17.564 4.728 -0.973 1.00 96.88 87 VAL A O 1
ATOM 664 N N . VAL A 1 88 ? -16.922 2.911 0.194 1.00 98.44 88 VAL A N 1
ATOM 665 C CA . VAL A 1 88 ? -18.250 2.547 0.714 1.00 98.44 88 VAL A CA 1
ATOM 666 C C . VAL A 1 88 ? -18.381 2.778 2.218 1.00 98.44 88 VAL A C 1
ATOM 668 O O . VAL A 1 88 ? -19.489 2.766 2.748 1.00 98.44 88 VAL A O 1
ATOM 671 N N . GLY A 1 89 ? -17.265 3.025 2.902 1.00 98.44 89 GLY A N 1
ATOM 672 C CA . GLY A 1 89 ? -17.228 3.222 4.344 1.00 98.44 89 GLY A CA 1
ATOM 673 C C . GLY A 1 89 ? -15.875 3.728 4.828 1.00 98.44 89 GLY A C 1
ATOM 674 O O . GLY A 1 89 ? -14.936 3.914 4.047 1.00 98.44 89 GLY A O 1
ATOM 675 N N . ALA A 1 90 ? -15.785 3.967 6.133 1.00 98.00 90 ALA A N 1
ATOM 676 C CA . ALA A 1 90 ? -14.545 4.335 6.790 1.00 98.00 90 ALA A CA 1
ATOM 677 C C . ALA A 1 90 ? -14.530 3.838 8.238 1.00 98.00 90 ALA A C 1
ATOM 679 O O . ALA A 1 90 ? -15.529 3.929 8.952 1.00 98.00 90 ALA A O 1
ATOM 680 N N . VAL A 1 91 ? -13.364 3.371 8.668 1.00 97.19 91 VAL A N 1
ATOM 681 C CA . VAL A 1 91 ? -13.080 2.897 10.018 1.00 97.19 91 VAL A CA 1
ATOM 682 C C . VAL A 1 91 ? -12.155 3.903 10.690 1.00 97.19 91 VAL A C 1
ATOM 684 O O . VAL A 1 91 ? -11.026 4.112 10.244 1.00 97.19 91 VAL A O 1
ATOM 687 N N . GLU A 1 92 ? -12.631 4.536 11.759 1.00 97.75 92 GLU A N 1
ATOM 688 C CA . GLU A 1 92 ? -11.795 5.361 12.633 1.00 97.75 92 GLU A CA 1
ATOM 689 C C . GLU A 1 92 ? -11.032 4.469 13.618 1.00 97.75 92 GLU A C 1
ATOM 691 O O . GLU A 1 92 ? -11.585 3.520 14.182 1.00 97.75 92 GLU A O 1
ATOM 696 N N . THR A 1 93 ? -9.755 4.774 13.830 1.00 96.06 93 THR A N 1
ATOM 697 C CA . THR A 1 93 ? -8.902 4.042 14.770 1.00 96.06 93 THR A CA 1
ATOM 698 C C . THR A 1 93 ? -8.581 4.884 16.001 1.00 96.06 93 THR A C 1
ATOM 700 O O . THR A 1 93 ? -8.340 6.085 15.878 1.00 96.06 93 THR A O 1
ATOM 703 N N . PHE A 1 94 ? -8.458 4.244 17.164 1.00 94.75 94 PHE A N 1
ATOM 704 C CA . PHE A 1 94 ? -8.192 4.909 18.442 1.00 94.75 94 PHE A CA 1
ATOM 705 C C . PHE A 1 94 ? -6.907 4.353 19.074 1.00 94.75 94 PHE A C 1
ATOM 707 O O . PHE A 1 94 ? -6.969 3.441 19.899 1.00 94.75 94 PHE A O 1
ATOM 714 N N . PHE A 1 95 ? -5.759 4.890 18.651 1.00 90.44 95 PHE A N 1
ATOM 715 C CA . PHE A 1 95 ? -4.414 4.539 19.128 1.00 90.44 95 PHE A CA 1
ATOM 716 C C . PHE A 1 95 ? -3.718 5.726 19.801 1.00 90.44 95 PHE A C 1
ATOM 718 O O . PHE A 1 95 ? -4.034 6.886 19.438 1.00 90.44 95 PHE A O 1
#

Sequence (95 aa):
MGAGQRDFGHDAGPPVILKTAQEGVCSRLLDAGAYEIAMINDQHTTVKVPVGHGLKVGDMVALSPSHPCTTFDKWRLIYEIDENYNVVGAVETFF